Protein AF-A0A1F9BP13-F1 (afdb_monomer_lite)

Radius of gyration: 14.89 Å; chains: 1; bounding box: 34×26×35 Å

Structure (mmCIF, N/CA/C/O backbone):
data_AF-A0A1F9BP13-F1
#
_entry.id   AF-A0A1F9BP13-F1
#
loop_
_atom_site.group_PDB
_atom_site.id
_atom_site.type_symbol
_atom_site.label_atom_id
_atom_site.label_alt_id
_atom_site.label_comp_id
_atom_site.label_asym_id
_atom_site.label_entity_id
_atom_site.label_seq_id
_atom_site.pdbx_PDB_ins_code
_atom_site.Cartn_x
_atom_site.Cartn_y
_atom_site.Cartn_z
_atom_site.occupancy
_atom_site.B_iso_or_equiv
_atom_site.auth_seq_id
_atom_site.auth_comp_id
_atom_site.auth_asym_id
_atom_site.auth_atom_id
_atom_site.pdbx_PDB_model_num
ATOM 1 N N . MET A 1 1 ? -6.950 -3.782 -0.391 1.00 88.94 1 MET A N 1
AT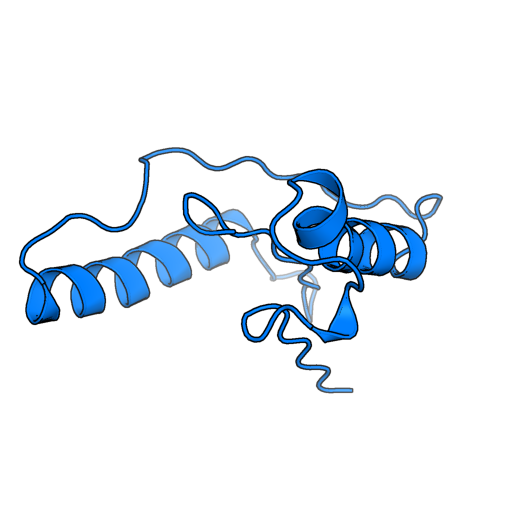OM 2 C CA . MET A 1 1 ? -7.668 -4.963 0.134 1.00 88.94 1 MET A CA 1
ATOM 3 C C . MET A 1 1 ? -8.127 -4.663 1.554 1.00 88.94 1 MET A C 1
ATOM 5 O O . MET A 1 1 ? -7.593 -3.723 2.132 1.00 88.94 1 MET A O 1
ATOM 9 N N . PRO A 1 2 ? -9.124 -5.383 2.104 1.00 90.56 2 PRO A N 1
ATOM 10 C CA . PRO A 1 2 ? -9.710 -5.047 3.406 1.00 90.56 2 PRO A CA 1
ATOM 11 C C . PRO A 1 2 ? -8.702 -5.015 4.564 1.00 90.56 2 PRO A C 1
ATOM 13 O O . PRO A 1 2 ? -8.882 -4.265 5.512 1.00 90.56 2 PRO A O 1
ATOM 16 N N . ASP A 1 3 ? -7.636 -5.806 4.464 1.00 93.25 3 ASP A N 1
ATOM 17 C CA . ASP A 1 3 ? -6.609 -6.019 5.486 1.00 93.25 3 ASP A CA 1
ATOM 18 C C . ASP A 1 3 ? -5.229 -5.437 5.117 1.00 93.25 3 ASP A C 1
ATOM 20 O O . ASP A 1 3 ? -4.365 -5.308 5.981 1.00 93.25 3 ASP A O 1
ATOM 24 N N . HIS A 1 4 ? -4.990 -5.080 3.848 1.00 93.62 4 HIS A N 1
ATOM 25 C CA . HIS A 1 4 ? -3.709 -4.520 3.398 1.00 93.62 4 HIS A CA 1
ATOM 26 C C . HIS A 1 4 ? -3.809 -3.682 2.118 1.00 93.62 4 HIS A C 1
ATOM 28 O O . HIS A 1 4 ? -4.774 -3.744 1.350 1.00 93.62 4 HIS A O 1
ATOM 34 N N . LEU A 1 5 ? -2.753 -2.909 1.864 1.00 92.75 5 LEU A N 1
ATOM 35 C CA . LEU A 1 5 ? -2.604 -2.016 0.719 1.00 92.75 5 LEU A CA 1
ATOM 36 C C . LEU A 1 5 ? -1.396 -2.433 -0.131 1.00 92.75 5 LEU A C 1
ATOM 38 O O . LEU A 1 5 ? -0.342 -2.752 0.414 1.00 92.75 5 LEU A O 1
ATOM 42 N N . HIS A 1 6 ? -1.545 -2.372 -1.455 1.00 92.94 6 HIS A N 1
ATOM 43 C CA . HIS A 1 6 ? -0.430 -2.410 -2.403 1.00 92.94 6 HIS A CA 1
ATOM 44 C C . HIS A 1 6 ? -0.266 -1.028 -3.028 1.00 92.94 6 HIS A C 1
ATOM 46 O O . HIS A 1 6 ? -1.260 -0.407 -3.401 1.00 92.94 6 HIS A O 1
ATOM 52 N N . LEU A 1 7 ? 0.976 -0.566 -3.144 1.00 92.50 7 LEU A N 1
ATOM 53 C CA . LEU A 1 7 ? 1.328 0.709 -3.757 1.00 92.50 7 LEU A CA 1
ATOM 54 C C . LEU A 1 7 ? 2.410 0.473 -4.807 1.00 92.50 7 LEU A C 1
ATOM 56 O O . LEU A 1 7 ? 3.382 -0.229 -4.535 1.00 92.50 7 LEU A O 1
ATOM 60 N N . LEU A 1 8 ? 2.244 1.093 -5.972 1.00 93.19 8 LEU A N 1
ATOM 61 C CA . LEU A 1 8 ? 3.299 1.273 -6.960 1.00 93.19 8 LEU A CA 1
ATOM 62 C C . LEU A 1 8 ? 3.666 2.754 -6.951 1.00 93.19 8 LEU A C 1
ATOM 64 O O . LEU A 1 8 ? 2.804 3.603 -7.167 1.00 93.19 8 LEU A O 1
ATOM 68 N N . VAL A 1 9 ? 4.919 3.056 -6.627 1.00 92.75 9 VAL A N 1
ATOM 69 C CA . VAL A 1 9 ? 5.416 4.428 -6.476 1.00 92.75 9 VAL A CA 1
ATOM 70 C C . VAL A 1 9 ? 6.728 4.581 -7.227 1.00 92.75 9 VAL A C 1
ATOM 72 O O . VAL A 1 9 ? 7.516 3.639 -7.301 1.00 92.75 9 VAL A O 1
ATOM 75 N N . VAL A 1 10 ? 6.963 5.778 -7.754 1.00 91.94 10 VAL A N 1
ATOM 76 C CA . VAL A 1 10 ? 8.202 6.153 -8.435 1.00 91.94 10 VAL A CA 1
ATOM 77 C C . VAL A 1 10 ? 8.858 7.297 -7.667 1.00 91.94 10 VAL A C 1
ATOM 79 O O . VAL A 1 10 ? 8.169 8.178 -7.156 1.00 91.94 10 VAL A O 1
ATOM 82 N N . GLY A 1 11 ? 10.182 7.246 -7.520 1.00 92.38 11 GLY A N 1
ATOM 83 C CA . GLY A 1 11 ? 10.947 8.386 -7.022 1.00 92.38 11 GLY A CA 1
ATOM 84 C C . GLY A 1 11 ? 11.075 9.430 -8.125 1.00 92.38 11 GLY A C 1
ATOM 85 O O . GLY A 1 11 ? 11.397 9.076 -9.255 1.00 92.38 11 GLY A O 1
ATOM 86 N N . GLU A 1 12 ? 10.812 10.692 -7.808 1.00 93.06 12 GLU A N 1
ATOM 87 C CA . GLU A 1 12 ? 10.893 11.791 -8.783 1.00 93.06 12 GLU A CA 1
ATOM 88 C C . GLU A 1 12 ? 12.346 12.198 -9.073 1.00 93.06 12 GLU A C 1
ATOM 90 O O . GLU A 1 12 ? 12.642 12.753 -10.128 1.00 93.06 12 GLU A O 1
ATOM 95 N N . ASP A 1 13 ? 13.259 11.896 -8.146 1.00 94.56 13 ASP A N 1
ATOM 96 C CA . ASP A 1 13 ? 14.682 12.211 -8.238 1.00 94.56 13 ASP A CA 1
ATOM 97 C C . ASP A 1 13 ? 15.560 11.201 -7.472 1.00 94.56 13 ASP A C 1
ATOM 99 O O . ASP A 1 13 ? 15.075 10.362 -6.705 1.00 94.56 13 ASP A O 1
ATOM 103 N N . ASP A 1 14 ? 16.881 11.328 -7.628 1.00 93.56 14 ASP A N 1
ATOM 104 C CA . ASP A 1 14 ? 17.880 10.473 -6.970 1.00 93.56 14 ASP A CA 1
ATOM 105 C C . ASP A 1 14 ? 17.950 10.651 -5.438 1.00 93.56 14 ASP A C 1
ATOM 107 O O . ASP A 1 14 ? 18.601 9.866 -4.747 1.00 93.56 14 ASP A O 1
ATOM 111 N N . GLN A 1 15 ? 17.307 11.681 -4.880 1.00 95.50 15 GLN A N 1
ATOM 112 C CA . GLN A 1 15 ? 17.221 11.910 -3.431 1.00 95.50 15 GLN A CA 1
ATOM 113 C C . GLN A 1 15 ? 15.991 11.232 -2.807 1.00 95.50 15 GLN A C 1
ATOM 115 O O . GLN A 1 15 ? 15.827 11.222 -1.578 1.00 95.50 15 GLN A O 1
ATOM 120 N N . SER A 1 16 ? 15.129 10.638 -3.634 1.00 95.38 16 SER A N 1
ATOM 121 C CA . SER A 1 16 ? 13.934 9.926 -3.203 1.00 95.38 16 SER A CA 1
ATOM 122 C C . SER A 1 16 ? 14.280 8.725 -2.318 1.00 95.38 16 SER A C 1
ATOM 124 O O . SER A 1 16 ? 15.188 7.942 -2.588 1.00 95.38 16 SER A O 1
ATOM 126 N N . ASN A 1 17 ? 13.533 8.556 -1.223 1.00 95.00 17 ASN A N 1
ATOM 127 C CA . ASN A 1 17 ? 13.804 7.523 -0.224 1.00 95.00 17 ASN A CA 1
ATOM 128 C C . ASN A 1 17 ? 12.521 6.791 0.182 1.00 95.00 17 ASN A C 1
ATOM 130 O O . ASN A 1 17 ? 11.695 7.327 0.930 1.00 95.00 17 ASN A O 1
ATOM 134 N N . LEU A 1 18 ? 12.393 5.536 -0.259 1.00 94.06 18 LEU A N 1
ATOM 135 C CA . LEU A 1 18 ? 11.215 4.704 -0.013 1.00 94.06 18 LEU A CA 1
ATOM 136 C C . LEU A 1 18 ? 10.916 4.535 1.482 1.00 94.06 18 LEU A C 1
ATOM 138 O O . LEU A 1 18 ? 9.775 4.676 1.910 1.00 94.06 18 LEU A O 1
ATOM 142 N N . LYS A 1 19 ? 11.939 4.298 2.311 1.00 94.19 19 LYS A N 1
ATOM 143 C CA . LYS A 1 19 ? 11.754 4.111 3.757 1.00 94.19 19 LYS A CA 1
ATOM 144 C C . LYS A 1 19 ? 11.203 5.374 4.422 1.00 94.19 19 LYS A C 1
ATOM 146 O O . LYS A 1 19 ? 10.294 5.290 5.248 1.00 94.19 19 LYS A O 1
ATOM 151 N N . LYS A 1 20 ? 11.728 6.549 4.060 1.00 95.56 20 LYS A N 1
ATOM 152 C CA . LYS A 1 20 ? 11.244 7.844 4.562 1.00 95.56 20 LYS A CA 1
ATOM 153 C C . LYS A 1 20 ? 9.804 8.098 4.117 1.00 95.56 20 LYS A C 1
ATOM 155 O O . LYS A 1 20 ? 8.986 8.485 4.951 1.00 95.56 20 LYS A O 1
ATOM 160 N N . PHE A 1 21 ? 9.495 7.835 2.847 1.00 95.38 21 PHE A N 1
ATOM 161 C CA . PHE A 1 21 ? 8.140 7.924 2.303 1.00 95.38 21 PHE A CA 1
ATOM 162 C C . PHE A 1 21 ? 7.166 7.027 3.077 1.00 95.38 21 PHE A C 1
ATOM 164 O O . PHE A 1 21 ? 6.194 7.528 3.640 1.00 95.38 21 PHE A O 1
ATOM 171 N N . THR A 1 22 ? 7.467 5.732 3.202 1.00 95.25 22 THR A N 1
ATOM 172 C CA . THR A 1 22 ? 6.601 4.759 3.881 1.00 95.25 22 THR A CA 1
ATOM 173 C C . THR A 1 22 ? 6.395 5.108 5.353 1.00 95.25 22 THR A C 1
ATOM 175 O O . THR A 1 22 ? 5.271 5.030 5.852 1.00 95.25 22 THR A O 1
ATOM 178 N N . ASN A 1 23 ? 7.442 5.562 6.051 1.00 95.62 23 ASN A N 1
ATOM 179 C CA . ASN A 1 23 ? 7.329 6.003 7.443 1.00 95.62 23 ASN A CA 1
ATOM 180 C C . ASN A 1 23 ? 6.376 7.195 7.588 1.00 95.62 23 ASN A C 1
ATOM 182 O O . ASN A 1 23 ? 5.485 7.169 8.437 1.00 95.62 23 ASN A O 1
ATOM 186 N N . LEU A 1 24 ? 6.531 8.223 6.749 1.00 96.56 24 LEU A N 1
ATOM 187 C CA . LEU A 1 24 ? 5.672 9.409 6.783 1.00 96.56 24 LEU A CA 1
ATOM 188 C C . LEU A 1 24 ? 4.231 9.081 6.380 1.00 96.56 24 LEU A C 1
ATOM 190 O O . LEU A 1 24 ? 3.295 9.554 7.027 1.00 96.56 24 LEU A O 1
ATOM 194 N N . PHE A 1 25 ? 4.046 8.251 5.351 1.00 96.06 25 PHE A N 1
ATOM 195 C CA . PHE A 1 25 ? 2.737 7.787 4.904 1.00 96.06 25 PHE A CA 1
ATOM 196 C C . PHE A 1 25 ? 1.998 7.058 6.031 1.00 96.06 25 PHE A C 1
ATOM 198 O O . PHE A 1 25 ? 0.882 7.452 6.387 1.00 96.06 25 PHE A O 1
ATOM 205 N N . LYS A 1 26 ? 2.634 6.052 6.652 1.00 96.56 26 LYS A N 1
ATOM 206 C CA . LYS A 1 26 ? 2.042 5.267 7.749 1.00 96.56 26 LYS A CA 1
ATOM 207 C C . LYS A 1 26 ? 1.788 6.113 8.994 1.00 96.56 26 LYS A C 1
ATOM 209 O O . LYS A 1 26 ? 0.743 5.966 9.621 1.00 96.56 26 LYS A O 1
ATOM 214 N N . GLN A 1 27 ? 2.703 7.023 9.336 1.00 97.44 27 GLN A N 1
ATOM 215 C CA . GLN A 1 27 ? 2.549 7.915 10.487 1.00 97.44 27 GLN A CA 1
ATOM 216 C C . GLN A 1 27 ? 1.345 8.843 10.318 1.00 97.44 27 GLN A C 1
ATOM 218 O O . GLN A 1 27 ? 0.491 8.900 11.200 1.00 97.44 27 GLN A O 1
ATOM 223 N N . LYS A 1 28 ? 1.262 9.562 9.190 1.00 98.06 28 LYS A N 1
ATOM 224 C CA . LYS A 1 28 ? 0.183 10.528 8.958 1.00 98.06 28 LYS A CA 1
ATOM 225 C C . LYS A 1 28 ? -1.168 9.825 8.891 1.00 98.06 28 LYS A C 1
ATOM 227 O O . LYS A 1 28 ? -2.065 10.175 9.650 1.00 98.06 28 LYS A O 1
ATOM 232 N N . SER A 1 29 ? -1.306 8.815 8.033 1.00 96.75 29 SER A N 1
ATOM 233 C CA . SER A 1 29 ? -2.570 8.076 7.890 1.00 96.75 29 SER A CA 1
ATOM 234 C C . SER A 1 29 ? -2.973 7.360 9.184 1.00 96.75 29 SER A C 1
ATOM 236 O O . SER A 1 29 ? -4.136 7.425 9.574 1.00 96.75 29 SER A O 1
ATOM 238 N N . GLY A 1 30 ? -2.016 6.763 9.901 1.00 97.69 30 GLY A N 1
ATOM 239 C CA . GLY A 1 30 ? -2.259 6.122 11.191 1.00 97.69 30 GLY A CA 1
ATOM 240 C C . GLY A 1 30 ? -2.714 7.101 12.273 1.00 97.69 30 GLY A C 1
ATOM 241 O O . GLY A 1 30 ? -3.635 6.782 13.020 1.00 97.69 30 GLY A O 1
ATOM 242 N N . TYR A 1 31 ? -2.136 8.307 12.333 1.00 98.19 31 TYR A N 1
ATOM 243 C CA . TYR A 1 31 ? -2.574 9.355 13.262 1.00 98.19 31 TYR A CA 1
ATOM 244 C C . TYR A 1 31 ? -4.027 9.771 13.007 1.00 98.19 31 TYR A C 1
ATOM 246 O O . TYR A 1 31 ? -4.832 9.798 13.940 1.00 98.19 31 TYR A O 1
ATOM 254 N N . TRP A 1 32 ? -4.378 10.056 11.748 1.00 98.12 32 TRP A N 1
ATOM 255 C CA . TRP A 1 32 ? -5.746 10.429 11.380 1.00 98.12 32 TRP A CA 1
ATOM 256 C C . TRP A 1 32 ? -6.738 9.308 11.690 1.00 98.12 32 TRP A C 1
ATOM 258 O O . TRP A 1 32 ? -7.762 9.558 12.321 1.00 98.12 32 TRP A O 1
ATOM 268 N N . PHE A 1 33 ? -6.402 8.068 11.335 1.00 97.81 33 PHE A N 1
ATOM 269 C CA . PHE A 1 33 ? -7.248 6.913 11.613 1.00 97.81 33 PHE A CA 1
ATOM 270 C C . PHE A 1 33 ? -7.443 6.689 13.117 1.00 97.81 33 PHE A C 1
ATOM 272 O O . PHE A 1 33 ? -8.574 6.543 13.574 1.00 97.81 33 PHE A O 1
ATOM 279 N N . LYS A 1 34 ? -6.367 6.758 13.914 1.00 98.00 34 LYS A N 1
ATOM 280 C CA . LYS A 1 34 ? -6.446 6.632 15.376 1.00 98.00 34 LYS A CA 1
ATOM 281 C C . LYS A 1 34 ? -7.314 7.726 15.988 1.00 98.00 34 LYS A C 1
ATOM 283 O O . LYS A 1 34 ? -8.079 7.448 16.904 1.00 98.00 34 LYS A O 1
ATOM 288 N N . LYS A 1 35 ? -7.234 8.957 15.480 1.00 98.25 35 LYS A N 1
ATOM 289 C CA . LYS A 1 35 ? -8.070 10.069 15.947 1.00 98.25 35 LYS A CA 1
ATOM 290 C C . LYS A 1 35 ? -9.555 9.857 15.630 1.00 98.25 35 LYS A C 1
ATOM 292 O O . LYS A 1 35 ? -10.394 10.231 16.441 1.00 98.25 35 LYS A O 1
ATOM 297 N N . SER A 1 36 ? -9.870 9.274 14.475 1.00 98.31 36 SER A N 1
ATOM 298 C CA . SER A 1 36 ? -11.250 9.054 14.023 1.00 98.31 36 SER A CA 1
ATOM 299 C C . SER A 1 36 ? -11.902 7.798 14.603 1.00 98.31 36 SER A C 1
ATOM 301 O O . SER A 1 36 ? -13.091 7.823 14.899 1.00 98.31 36 SER A O 1
ATOM 303 N N . TYR A 1 37 ? -11.139 6.717 14.772 1.00 97.56 37 TYR A N 1
ATOM 304 C CA . TYR A 1 37 ? -11.669 5.385 15.092 1.00 97.56 37 TYR A CA 1
ATOM 305 C C . TYR A 1 37 ? -11.112 4.796 16.395 1.00 97.56 37 TYR A C 1
ATOM 307 O O . TYR A 1 37 ? -11.527 3.724 16.811 1.00 97.56 37 TYR A O 1
ATOM 315 N N . ASN A 1 38 ? -10.168 5.476 17.055 1.00 97.44 38 ASN A N 1
ATOM 316 C CA . ASN A 1 38 ? -9.475 5.002 18.259 1.00 97.44 38 ASN A CA 1
ATOM 317 C C . ASN A 1 38 ? -8.765 3.639 18.103 1.00 97.44 38 ASN A C 1
ATOM 319 O O . ASN A 1 38 ? -8.414 2.990 19.090 1.00 97.44 38 ASN A O 1
ATOM 323 N N . GLU A 1 39 ? -8.418 3.250 16.877 1.00 97.19 39 GLU A N 1
ATOM 324 C CA . GLU A 1 39 ? -7.700 2.013 16.554 1.00 97.19 39 GLU A CA 1
ATOM 325 C C . GLU A 1 39 ? -6.384 2.276 15.811 1.00 97.19 39 GLU A C 1
ATOM 327 O O . GLU A 1 39 ? -6.165 3.349 15.248 1.00 97.19 39 GLU A O 1
ATOM 332 N N . ASN A 1 40 ? -5.466 1.307 15.849 1.00 96.12 40 ASN A N 1
ATOM 333 C CA . ASN A 1 40 ? -4.217 1.384 15.093 1.00 96.12 40 ASN A CA 1
ATOM 334 C C . ASN A 1 40 ? -4.451 0.859 13.675 1.00 96.12 40 ASN A C 1
ATOM 336 O O . ASN A 1 40 ? -4.902 -0.267 13.514 1.00 96.12 40 ASN A O 1
ATOM 340 N N . LEU A 1 41 ? -4.090 1.649 12.661 1.00 96.75 41 LEU A N 1
ATOM 341 C CA . LEU A 1 41 ? -4.321 1.276 11.261 1.00 96.75 41 LEU A CA 1
ATOM 342 C C . LEU A 1 41 ? -3.296 0.273 10.714 1.00 96.75 41 LEU A C 1
ATOM 344 O O . LEU A 1 41 ? -3.640 -0.609 9.936 1.00 96.75 41 LEU A O 1
ATOM 348 N N . TRP A 1 42 ? -2.018 0.434 11.068 1.00 96.94 42 TRP A N 1
ATOM 349 C CA . TRP A 1 42 ? -0.924 -0.262 10.389 1.00 96.94 42 TRP A CA 1
ATOM 350 C C . TRP A 1 42 ? -0.218 -1.285 11.274 1.00 96.94 42 TRP A C 1
ATOM 352 O O . TRP A 1 42 ? 0.129 -0.998 12.420 1.00 96.94 42 TRP A O 1
ATOM 362 N N . HIS A 1 43 ? 0.136 -2.426 10.681 1.00 94.88 43 HIS A N 1
ATOM 363 C CA . HIS A 1 43 ? 1.194 -3.292 11.204 1.00 94.88 43 HIS A CA 1
ATOM 364 C C . HIS A 1 43 ? 2.543 -2.557 11.252 1.00 94.88 43 HIS A C 1
ATOM 366 O O . HIS A 1 43 ? 2.776 -1.621 10.487 1.00 94.88 43 HIS A O 1
ATOM 372 N N . VAL A 1 44 ? 3.460 -2.993 12.123 1.00 90.50 44 VAL A N 1
ATOM 373 C CA . VAL A 1 44 ? 4.784 -2.359 12.300 1.00 90.50 44 VAL A CA 1
ATOM 374 C C . VAL A 1 44 ? 5.612 -2.422 11.011 1.00 90.50 44 VAL A C 1
ATOM 376 O O . VAL A 1 44 ? 6.102 -1.397 10.534 1.00 90.50 44 VAL A O 1
ATOM 379 N N . SER A 1 45 ? 5.695 -3.599 10.394 1.00 91.44 45 SER A N 1
ATOM 380 C CA . SER A 1 45 ? 6.504 -3.837 9.194 1.00 91.44 45 SER A CA 1
ATOM 381 C C . SER A 1 45 ? 5.766 -3.501 7.891 1.00 91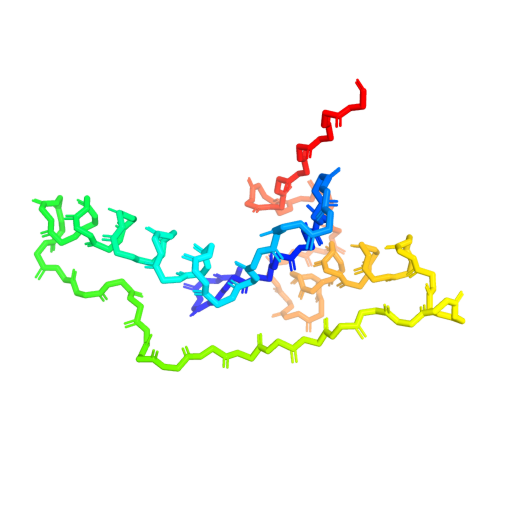.44 45 SER A C 1
ATOM 383 O O . SER A 1 45 ? 4.578 -3.172 7.885 1.00 91.44 45 SER A O 1
ATOM 385 N N . PHE A 1 46 ? 6.497 -3.536 6.781 1.00 93.38 46 PHE A N 1
ATOM 386 C CA . PHE A 1 46 ? 5.977 -3.517 5.416 1.00 93.38 46 PHE A CA 1
ATOM 387 C C . PHE A 1 46 ? 6.887 -4.387 4.541 1.00 93.38 46 PHE A C 1
ATOM 389 O O . PHE A 1 46 ? 7.996 -4.721 4.956 1.00 93.38 46 PHE A O 1
ATOM 396 N N . TYR A 1 47 ? 6.399 -4.765 3.365 1.00 93.94 47 TYR A N 1
ATOM 397 C CA . TYR A 1 47 ? 7.192 -5.421 2.331 1.00 93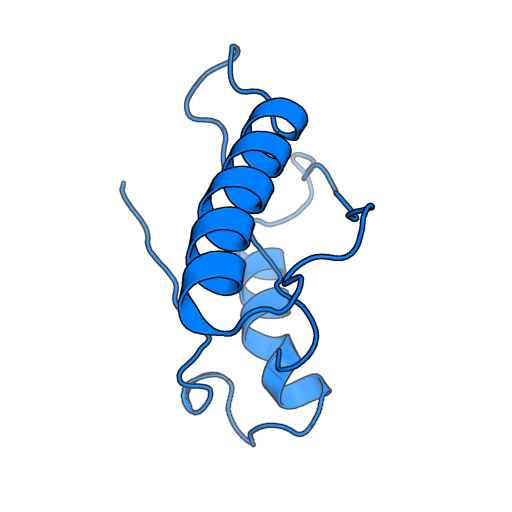.94 47 TYR A CA 1
ATOM 398 C C . TYR A 1 47 ? 7.454 -4.417 1.210 1.00 93.94 47 TYR A C 1
ATOM 400 O O . TYR A 1 47 ? 6.531 -3.702 0.812 1.00 93.94 47 TYR A O 1
ATOM 408 N N . ASP A 1 48 ? 8.686 -4.368 0.715 1.00 92.12 48 ASP A N 1
ATOM 409 C CA . ASP A 1 48 ? 9.061 -3.603 -0.466 1.00 92.12 48 ASP A CA 1
ATOM 410 C C . ASP A 1 48 ? 9.783 -4.465 -1.498 1.00 92.12 48 ASP A C 1
ATOM 412 O O . ASP A 1 48 ? 10.425 -5.465 -1.176 1.00 92.12 48 ASP A O 1
ATOM 416 N N . HIS A 1 49 ? 9.640 -4.055 -2.755 1.00 91.56 49 HIS A N 1
ATOM 417 C CA . HIS A 1 49 ? 10.311 -4.638 -3.905 1.00 91.56 49 HIS A CA 1
ATOM 418 C C . HIS A 1 49 ? 10.697 -3.503 -4.854 1.00 91.56 49 HIS A C 1
ATOM 420 O O . HIS A 1 49 ? 9.833 -2.738 -5.2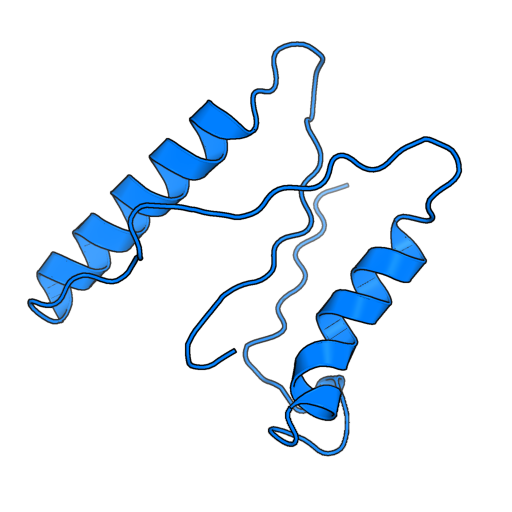84 1.00 91.56 49 HIS A O 1
ATOM 426 N N . ILE A 1 50 ? 11.993 -3.363 -5.135 1.00 90.69 50 ILE A N 1
ATOM 427 C CA . ILE A 1 50 ? 12.510 -2.357 -6.070 1.00 90.69 50 ILE A CA 1
ATOM 428 C C . ILE A 1 50 ? 12.488 -2.961 -7.470 1.00 90.69 50 ILE A C 1
ATOM 430 O O . ILE A 1 50 ? 13.188 -3.945 -7.717 1.00 90.69 50 ILE A O 1
ATOM 434 N N . LEU A 1 51 ? 11.725 -2.339 -8.372 1.00 89.62 51 LEU A N 1
ATOM 435 C CA . LEU A 1 51 ? 11.626 -2.780 -9.761 1.00 89.62 51 LEU A CA 1
ATOM 436 C C . LEU A 1 51 ? 12.949 -2.574 -10.493 1.00 89.62 51 LEU A C 1
ATOM 438 O O . LEU A 1 51 ? 13.521 -1.479 -10.486 1.00 89.62 51 LEU A O 1
ATOM 442 N N . ARG A 1 52 ? 13.435 -3.640 -11.124 1.00 85.25 52 ARG A N 1
ATOM 443 C CA . ARG A 1 52 ? 14.612 -3.595 -11.999 1.00 85.25 52 ARG A CA 1
ATOM 444 C C . ARG A 1 52 ? 14.198 -3.255 -13.429 1.00 85.25 52 ARG A C 1
ATOM 446 O O . ARG A 1 52 ? 13.024 -3.323 -13.771 1.00 85.25 52 ARG A O 1
ATOM 453 N N . LYS A 1 53 ? 15.166 -2.897 -14.281 1.00 78.19 53 LYS A N 1
ATOM 454 C CA . LYS A 1 53 ? 14.905 -2.481 -15.675 1.00 78.19 53 LYS A CA 1
ATOM 455 C C . LYS A 1 53 ? 14.182 -3.546 -16.502 1.00 78.19 53 LYS A C 1
ATOM 457 O O . LYS A 1 53 ? 13.555 -3.211 -17.499 1.00 78.19 53 LYS A O 1
ATOM 462 N N . GLU A 1 54 ? 14.309 -4.808 -16.116 1.00 80.31 54 GLU A N 1
ATOM 463 C CA . GLU A 1 54 ? 13.719 -5.950 -16.805 1.00 80.31 54 GLU A CA 1
ATOM 464 C C . GLU A 1 54 ? 12.263 -6.218 -16.386 1.00 80.31 54 GLU A C 1
ATOM 466 O O . GLU A 1 54 ? 11.578 -6.998 -17.042 1.00 80.31 54 GLU A O 1
ATOM 471 N N . GLU A 1 55 ? 11.784 -5.593 -15.307 1.00 83.94 55 GLU A N 1
ATOM 472 C CA . GLU A 1 55 ? 10.406 -5.722 -14.832 1.00 83.94 55 GLU A CA 1
ATOM 473 C C . GLU A 1 55 ? 9.542 -4.606 -15.432 1.00 83.94 55 GLU A C 1
ATOM 475 O O . GLU A 1 55 ? 9.849 -3.421 -15.290 1.00 83.94 55 GLU A O 1
ATOM 480 N N . SER A 1 56 ? 8.439 -4.970 -16.093 1.00 89.31 56 SER A N 1
ATOM 481 C CA . SER A 1 56 ? 7.489 -3.988 -16.625 1.00 89.31 56 SER A CA 1
ATOM 482 C C . SER A 1 56 ? 6.687 -3.349 -15.489 1.00 89.31 56 SER A C 1
ATOM 484 O O . SER A 1 56 ? 6.057 -4.029 -14.674 1.00 89.31 56 SER A O 1
ATOM 486 N N . MET A 1 57 ? 6.685 -2.014 -15.457 1.00 90.44 57 MET A N 1
ATOM 487 C CA . MET A 1 57 ? 5.847 -1.236 -14.542 1.00 90.44 57 MET A CA 1
ATOM 488 C C . MET A 1 57 ? 4.362 -1.540 -14.775 1.00 90.44 57 MET A C 1
ATOM 490 O O . MET A 1 57 ? 3.585 -1.624 -13.824 1.00 90.44 57 MET A O 1
ATOM 494 N N . GLU A 1 58 ? 3.983 -1.738 -16.035 1.00 90.75 58 GLU A N 1
ATOM 495 C CA . GLU A 1 58 ? 2.636 -2.092 -16.462 1.00 90.75 58 GLU A CA 1
ATOM 496 C C . GLU A 1 58 ? 2.223 -3.459 -15.914 1.00 90.75 58 GLU A C 1
ATOM 498 O O . GLU A 1 58 ? 1.137 -3.571 -15.349 1.00 90.75 58 GLU A O 1
ATOM 503 N N . ASP A 1 59 ? 3.089 -4.473 -15.990 1.00 92.12 59 ASP A N 1
ATOM 504 C CA . ASP A 1 59 ? 2.804 -5.803 -15.434 1.00 92.12 59 ASP A CA 1
ATOM 505 C C . ASP A 1 59 ? 2.571 -5.744 -13.919 1.00 92.12 59 ASP A C 1
ATOM 507 O O . ASP A 1 59 ? 1.651 -6.375 -13.389 1.00 92.12 59 ASP A O 1
ATOM 511 N N . VAL A 1 60 ? 3.357 -4.934 -13.205 1.00 93.06 60 VAL A N 1
ATOM 512 C CA . VAL A 1 60 ? 3.189 -4.731 -11.760 1.00 93.06 60 VAL A CA 1
ATOM 513 C C . VAL A 1 60 ? 1.894 -3.978 -11.457 1.00 93.06 60 VAL A C 1
ATOM 515 O O . VAL A 1 60 ? 1.165 -4.352 -10.533 1.00 93.06 60 VAL A O 1
ATOM 518 N N . ALA A 1 61 ? 1.563 -2.950 -12.240 1.00 92.12 61 ALA A N 1
ATOM 519 C CA . ALA A 1 61 ? 0.300 -2.233 -12.111 1.00 92.12 61 ALA A CA 1
ATOM 520 C C . ALA A 1 61 ? -0.899 -3.166 -12.349 1.00 92.12 61 ALA A C 1
ATOM 522 O O . ALA A 1 61 ? -1.828 -3.195 -11.538 1.00 92.12 61 ALA A O 1
ATOM 523 N N . LEU A 1 62 ? -0.857 -3.987 -13.402 1.00 92.25 62 LEU A N 1
ATOM 524 C CA . LEU A 1 62 ? -1.885 -4.982 -13.712 1.00 92.25 62 LEU A CA 1
ATOM 525 C C . LEU A 1 62 ? -2.004 -6.034 -12.608 1.00 92.25 62 LEU A C 1
ATOM 527 O O . LEU A 1 62 ? -3.119 -6.385 -12.215 1.00 92.25 62 LEU A O 1
ATOM 531 N N . TYR A 1 63 ? -0.882 -6.489 -12.046 1.00 93.38 63 TYR A N 1
ATOM 532 C CA . TYR A 1 63 ? -0.885 -7.389 -10.894 1.00 93.38 63 TYR A CA 1
ATOM 533 C C . TYR A 1 63 ? -1.602 -6.764 -9.689 1.00 93.38 63 TYR A C 1
ATOM 535 O O . TYR A 1 63 ? -2.452 -7.410 -9.069 1.00 93.38 63 TYR A O 1
ATOM 543 N N . ILE A 1 64 ? -1.299 -5.502 -9.365 1.00 93.94 64 ILE A N 1
ATOM 544 C CA . ILE A 1 64 ? -1.937 -4.776 -8.258 1.00 93.94 64 ILE A CA 1
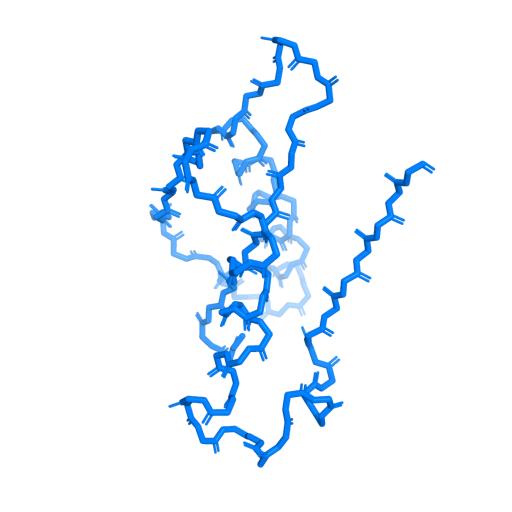ATOM 545 C C . ILE A 1 64 ? -3.443 -4.645 -8.493 1.00 93.94 64 ILE A C 1
ATOM 547 O O . ILE A 1 64 ? -4.222 -4.993 -7.601 1.00 93.94 64 ILE A O 1
ATOM 551 N N . LEU A 1 65 ? -3.846 -4.202 -9.687 1.00 93.56 65 LEU A N 1
ATOM 552 C CA . LEU A 1 65 ? -5.250 -4.046 -10.069 1.00 93.56 65 LEU A CA 1
ATOM 553 C C . LEU A 1 65 ? -6.004 -5.383 -10.067 1.00 93.56 65 LEU A C 1
ATOM 555 O O . LEU A 1 65 ? -7.181 -5.411 -9.725 1.00 93.56 65 LEU A O 1
ATOM 559 N N . GLY A 1 66 ? -5.337 -6.494 -10.390 1.00 95.25 66 GLY A N 1
ATOM 560 C CA . GLY A 1 66 ? -5.921 -7.837 -10.392 1.00 95.25 66 GLY A CA 1
ATOM 561 C C . GLY A 1 66 ? -6.057 -8.489 -9.010 1.00 95.25 66 GLY A C 1
ATOM 562 O O . GLY A 1 66 ? -6.796 -9.464 -8.859 1.00 95.25 66 GLY A O 1
ATOM 563 N N . ASN A 1 67 ? -5.386 -7.978 -7.972 1.00 95.69 67 ASN A N 1
ATOM 564 C CA . ASN A 1 67 ? -5.414 -8.601 -6.644 1.00 95.69 67 ASN A CA 1
ATOM 565 C C . ASN A 1 67 ? -6.808 -8.707 -5.998 1.00 95.69 67 ASN A C 1
ATOM 567 O O . ASN A 1 67 ? -7.082 -9.748 -5.396 1.00 95.69 67 ASN A O 1
ATOM 571 N N . PRO A 1 68 ? -7.714 -7.716 -6.117 1.00 96.06 68 PRO A N 1
ATOM 572 C CA . PRO A 1 68 ? -9.084 -7.851 -5.633 1.00 96.06 68 PRO A CA 1
ATOM 573 C C . PRO A 1 68 ? -9.825 -9.055 -6.232 1.00 96.06 68 PRO A C 1
ATOM 575 O O . PRO A 1 68 ? -10.480 -9.785 -5.488 1.00 96.06 68 PRO A O 1
ATOM 578 N N . VAL A 1 69 ? -9.651 -9.322 -7.533 1.00 96.50 69 VAL A N 1
ATOM 579 C CA . VAL A 1 69 ? -10.219 -10.509 -8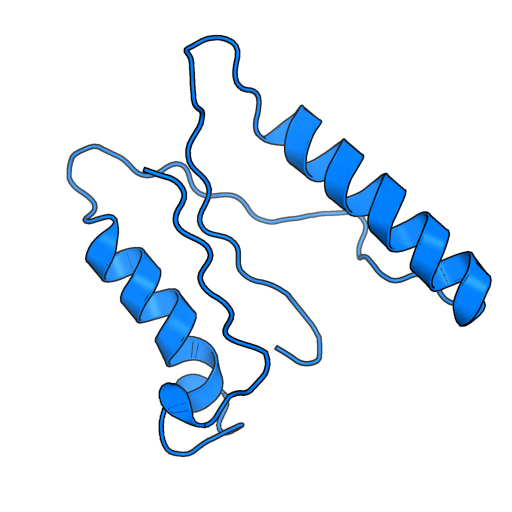.201 1.00 96.50 69 VAL A CA 1
ATOM 580 C C . VAL A 1 69 ? -9.569 -11.785 -7.683 1.00 96.50 69 VAL A C 1
ATOM 582 O O . VAL A 1 69 ? -10.262 -12.725 -7.308 1.00 96.50 69 VAL A O 1
ATOM 585 N N . ARG A 1 70 ? -8.235 -11.812 -7.564 1.00 96.38 70 ARG A N 1
ATOM 586 C CA . ARG A 1 70 ? -7.504 -12.971 -7.014 1.00 96.38 70 ARG A CA 1
ATOM 587 C C . ARG A 1 70 ? -7.914 -13.321 -5.580 1.00 96.38 70 ARG A C 1
ATOM 589 O O . ARG A 1 70 ? -7.770 -14.469 -5.171 1.00 96.38 70 ARG A O 1
ATOM 596 N N . LYS A 1 71 ? -8.404 -12.346 -4.812 1.00 95.69 71 LYS A N 1
ATOM 597 C CA . LYS A 1 71 ? -8.956 -12.539 -3.462 1.00 95.69 71 LYS A CA 1
ATOM 598 C C . LYS A 1 71 ? -10.460 -12.819 -3.434 1.00 95.69 71 LYS A C 1
ATOM 600 O O . LYS A 1 71 ? -10.999 -12.991 -2.347 1.00 95.69 71 LYS A O 1
ATOM 605 N N . GLY A 1 72 ? -11.131 -12.847 -4.584 1.00 96.62 72 GLY A N 1
ATOM 606 C CA . GLY A 1 72 ? -12.573 -13.075 -4.679 1.00 96.62 72 GLY A CA 1
ATOM 607 C C . GLY A 1 72 ? -13.427 -11.921 -4.146 1.00 96.62 72 GLY A C 1
ATOM 608 O O . GLY A 1 72 ? -14.571 -12.147 -3.769 1.00 96.62 72 GLY A O 1
ATOM 609 N N . LEU A 1 73 ? -12.886 -10.698 -4.076 1.00 96.00 73 LEU A N 1
ATOM 610 C CA . LEU A 1 73 ? -13.633 -9.521 -3.610 1.00 96.00 73 LEU A CA 1
ATOM 611 C C . LEU A 1 73 ? -14.584 -8.975 -4.679 1.00 96.00 73 LEU A C 1
ATOM 613 O O . LEU A 1 73 ? -15.605 -8.382 -4.345 1.00 96.00 73 LEU A O 1
ATOM 617 N N . VAL A 1 74 ? -14.217 -9.143 -5.947 1.00 96.50 74 VAL A N 1
ATOM 618 C CA . VAL A 1 74 ? -14.952 -8.692 -7.134 1.00 96.50 74 VAL A CA 1
ATOM 619 C C . VAL A 1 74 ? -14.713 -9.668 -8.283 1.00 96.50 74 VAL A C 1
ATOM 621 O O . VAL A 1 74 ? -13.740 -10.427 -8.251 1.00 96.50 74 VAL A O 1
ATOM 624 N N . SER A 1 75 ? -15.583 -9.647 -9.294 1.00 97.25 75 SER A N 1
ATOM 625 C CA . SER A 1 75 ? -15.437 -10.493 -10.485 1.00 97.25 75 SER A CA 1
ATOM 626 C C . SER A 1 75 ? -14.560 -9.845 -11.557 1.00 97.25 75 SER A C 1
ATOM 628 O O . SER A 1 75 ? -13.880 -10.539 -12.313 1.00 97.25 75 SER A O 1
ATOM 630 N N . ASP A 1 76 ? -14.516 -8.513 -11.558 1.00 94.69 76 ASP A N 1
ATOM 631 C CA . ASP A 1 76 ? -13.740 -7.693 -12.477 1.00 94.69 76 ASP A CA 1
ATOM 632 C C . ASP A 1 76 ? -12.891 -6.671 -11.694 1.00 94.69 76 ASP A C 1
ATOM 634 O O . ASP A 1 76 ? -13.406 -6.042 -10.764 1.00 94.69 76 ASP A O 1
ATOM 638 N N . PRO A 1 77 ? -11.609 -6.440 -12.046 1.00 92.00 77 PRO A N 1
ATOM 639 C CA . PRO A 1 77 ? -10.765 -5.446 -11.374 1.00 92.00 77 PRO A CA 1
ATOM 640 C C . PRO A 1 77 ? -11.390 -4.046 -11.273 1.00 92.00 77 PRO A C 1
ATOM 642 O O . PRO A 1 77 ? -11.140 -3.325 -10.306 1.00 92.00 77 PRO A O 1
ATOM 645 N N . ARG A 1 78 ? -12.218 -3.672 -12.257 1.00 91.06 78 ARG A N 1
ATOM 646 C CA . ARG A 1 78 ? -12.881 -2.363 -12.367 1.00 91.06 78 ARG A CA 1
ATOM 647 C C . ARG A 1 78 ? -14.020 -2.179 -11.365 1.00 91.06 78 ARG A C 1
ATOM 649 O O . ARG A 1 78 ? -14.433 -1.052 -11.120 1.00 91.06 78 ARG A O 1
ATOM 656 N N . GLU A 1 79 ? -14.519 -3.262 -10.779 1.00 94.38 79 GLU A N 1
ATOM 657 C CA . GLU A 1 79 ? -15.588 -3.229 -9.774 1.00 94.38 79 GLU A CA 1
ATOM 658 C C . GLU A 1 79 ? -15.057 -2.903 -8.371 1.00 94.38 79 GLU A C 1
ATOM 660 O O . GLU A 1 79 ? -15.833 -2.576 -7.470 1.00 94.38 79 GLU A O 1
ATOM 665 N N . TYR A 1 80 ? -13.740 -2.983 -8.144 1.00 93.81 80 TYR A N 1
ATOM 666 C CA . TYR A 1 80 ? -13.181 -2.698 -6.828 1.00 93.81 80 TYR A CA 1
ATOM 667 C C . TYR A 1 80 ? -12.993 -1.193 -6.631 1.00 93.81 80 TYR A C 1
ATOM 669 O O . TYR A 1 80 ? -11.971 -0.623 -7.002 1.00 93.81 80 TYR A O 1
ATOM 677 N N . ALA A 1 81 ? -13.956 -0.558 -5.960 1.00 90.69 81 ALA A N 1
ATOM 678 C CA . ALA A 1 81 ? -13.985 0.888 -5.708 1.00 90.69 81 ALA A CA 1
ATOM 679 C C . ALA A 1 81 ? -12.777 1.453 -4.928 1.00 90.69 81 ALA A C 1
ATOM 681 O O . ALA A 1 81 ? -12.637 2.668 -4.808 1.00 90.69 81 ALA A O 1
ATOM 682 N N . PHE A 1 82 ? -11.913 0.599 -4.370 1.00 90.62 82 PHE A N 1
ATOM 683 C CA . PHE A 1 82 ? -10.699 1.005 -3.655 1.00 90.62 82 PHE A CA 1
ATOM 684 C C . PHE A 1 82 ? -9.413 0.791 -4.471 1.00 90.62 82 PHE A C 1
ATOM 686 O O . PHE A 1 82 ? -8.324 1.064 -3.965 1.00 90.62 82 PHE A O 1
ATOM 693 N N . SER A 1 83 ? -9.520 0.325 -5.720 1.00 84.56 83 SER A N 1
ATOM 694 C CA . SER A 1 83 ? -8.432 0.354 -6.701 1.00 84.56 83 SER A CA 1
ATOM 695 C C . SER A 1 83 ? -8.370 1.750 -7.319 1.00 84.56 83 SER A C 1
ATOM 697 O O . SER A 1 83 ? -8.990 2.008 -8.346 1.00 84.56 83 SER A O 1
ATOM 699 N N . TRP A 1 84 ? -7.648 2.673 -6.686 1.00 69.69 84 TRP A N 1
ATOM 700 C CA . TRP A 1 84 ? -7.396 3.996 -7.260 1.00 69.69 84 TRP A CA 1
ATOM 701 C C . TRP A 1 84 ? -6.007 4.040 -7.893 1.00 69.69 84 TRP A C 1
ATOM 703 O O . TRP A 1 84 ? -5.018 3.702 -7.244 1.00 69.69 84 TRP A O 1
ATOM 713 N N . SER A 1 85 ? -5.928 4.499 -9.142 1.00 63.19 85 SER A N 1
ATOM 714 C CA . SER A 1 85 ? -4.680 4.921 -9.782 1.00 63.19 85 SER A CA 1
ATOM 715 C C . SER A 1 85 ? -4.678 6.441 -9.903 1.00 63.19 85 SER A C 1
ATOM 717 O O . SER A 1 85 ? -5.599 7.013 -10.487 1.00 63.19 85 SER A O 1
ATOM 719 N N . PHE A 1 86 ? -3.644 7.094 -9.383 1.00 53.97 86 PHE A N 1
ATOM 720 C CA . PHE A 1 86 ? -3.378 8.501 -9.648 1.00 53.97 86 PHE A CA 1
ATOM 721 C C . PHE A 1 86 ? -2.048 8.584 -10.395 1.00 53.97 86 PHE A C 1
ATOM 723 O O . PHE A 1 86 ? -1.021 8.177 -9.861 1.00 53.97 86 PHE A O 1
ATOM 730 N N . TYR A 1 87 ? -2.090 9.050 -11.641 1.00 44.62 87 TYR A N 1
ATOM 731 C CA . TYR A 1 87 ? -0.910 9.319 -12.456 1.00 44.62 87 TYR A CA 1
ATOM 732 C C . TYR A 1 87 ? -0.787 10.837 -12.589 1.00 44.62 87 TYR A C 1
ATOM 734 O O . TYR A 1 87 ? -1.672 11.477 -13.156 1.00 44.62 87 TYR A O 1
ATOM 742 N N . GLN A 1 88 ? 0.271 11.412 -12.023 1.00 40.50 88 GLN A N 1
ATOM 743 C CA . GLN A 1 88 ? 0.746 12.741 -12.396 1.00 40.50 88 GLN A CA 1
ATOM 744 C C . GLN A 1 88 ? 1.952 12.518 -13.303 1.00 40.50 88 GLN A C 1
ATOM 746 O O . GLN A 1 88 ? 2.986 12.042 -12.842 1.00 40.50 88 GLN A O 1
ATOM 751 N N . GLY A 1 89 ? 1.756 12.778 -14.593 1.00 41.12 89 GLY A N 1
ATOM 752 C CA . GLY A 1 89 ? 2.817 12.946 -15.582 1.00 41.12 89 GLY A CA 1
ATOM 753 C C . GLY A 1 89 ? 2.894 14.402 -16.002 1.00 41.12 89 GLY A C 1
ATOM 754 O O . GLY A 1 89 ? 1.849 15.089 -15.891 1.00 41.12 89 GLY A O 1
#

Secondary structure (DSSP, 8-state):
--S--------SSTT--HHHHHHHHHHHHHHHHHHHHSS----S-----PPPTTS-HHHHHHHHHHHHHHTTS-SSGGG-TT-------

Foldseek 3Di:
DVQDDDDDDDDPDPVDDPVVVVVVVLVVVQVVCCVVPVDGRDDPDDDDDDDDPPDDPVVVLVVRLCVCCVVVVDVHSVPPPPSDDDDDD

pLDDT: mean 90.85, std 11.39, range [40.5, 98.31]

Sequence (89 aa):
MPDHLHLLVVGEDDQSNLKKFTNLFKQKSGYWFKKSYNENLWHVSFYDHILRKEESMEDVALYILGNPVRKGLVSDPREYAFSWSFYQG